Protein AF-A0A6I6JQV2-F1 (afdb_monomer_lite)

Secondary structure (DSSP, 8-state):
--HHHHHHHHHHHHTT--------EEEEEEEEEEEEEETTTTEEEEEEEEEEEEEETTSSEEEEEEEEEEEETTT--EEEEEEEEEEE--SSPPP---EEEEETTEEEEEE--EEEEEE-TTS-EEEEEE-------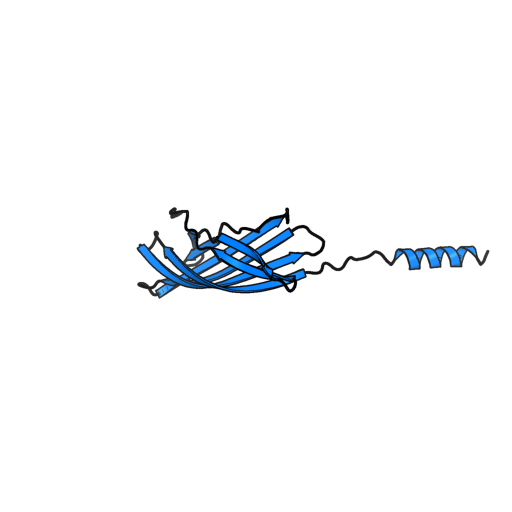--

Organism: NCBI:txid2681766

pLDDT: mean 74.65, std 14.91, range [45.59, 96.19]

Sequence (139 aa):
MKTLKVLVILLFVLGLAVNVEGQVKTSVITPASQSVYIPCFDEYASGDVVITITNWANKLMWQFKLKGELIGQETGNVYEISAVSNYAIGGGDGYVQMAVITYNGTVVLHHKVTMQLAYDANGNLKAVVLNDFWDDDCN

Structure (mmCIF, N/CA/C/O backbone):
data_AF-A0A6I6JQV2-F1
#
_entry.id   AF-A0A6I6JQV2-F1
#
loop_
_atom_site.group_PDB
_atom_site.id
_atom_site.type_symbol
_atom_site.label_atom_id
_atom_site.label_alt_id
_atom_site.label_comp_id
_atom_site.label_asym_id
_atom_site.label_entity_id
_atom_site.label_seq_id
_atom_site.pdbx_PDB_ins_code
_atom_site.Cartn_x
_atom_site.Cartn_y
_atom_site.Cartn_z
_atom_site.occupancy
_atom_site.B_iso_or_equiv
_atom_site.auth_seq_id
_atom_site.auth_comp_id
_atom_site.auth_asym_id
_atom_site.auth_atom_id
_atom_site.pdbx_PDB_model_num
ATOM 1 N N . MET A 1 1 ? 64.365 15.640 -16.932 1.00 53.00 1 MET A N 1
ATOM 2 C CA . MET A 1 1 ? 63.440 15.223 -15.844 1.00 53.00 1 MET A CA 1
ATOM 3 C C . MET A 1 1 ? 62.184 16.114 -15.694 1.00 53.00 1 MET A C 1
ATOM 5 O O . MET A 1 1 ? 61.639 16.194 -14.600 1.00 53.00 1 MET A O 1
ATOM 9 N N . LYS A 1 2 ? 61.674 16.773 -16.752 1.00 52.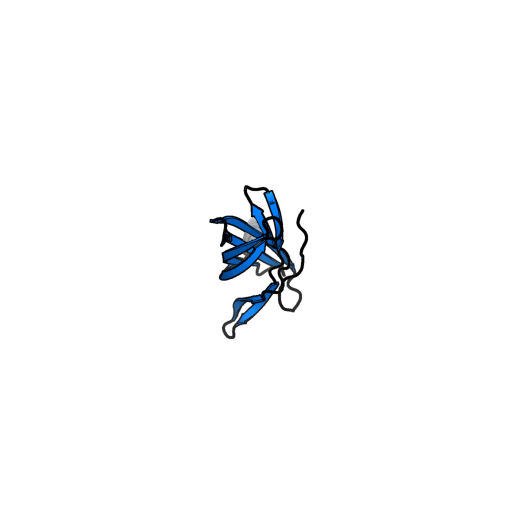66 2 LYS A N 1
ATOM 10 C CA . LYS A 1 2 ? 60.450 17.613 -16.669 1.00 52.66 2 LYS A CA 1
ATOM 11 C C . LYS A 1 2 ? 59.204 16.963 -17.294 1.00 52.66 2 LYS A C 1
ATOM 13 O O . LYS A 1 2 ? 58.095 17.275 -16.890 1.00 52.66 2 LYS A O 1
ATOM 18 N N . THR A 1 3 ? 59.383 16.010 -18.205 1.00 52.59 3 THR A N 1
ATOM 19 C CA . THR A 1 3 ? 58.307 15.344 -18.959 1.00 52.59 3 THR A CA 1
ATOM 20 C C . THR A 1 3 ? 57.579 14.250 -18.173 1.00 52.59 3 THR A C 1
ATOM 22 O O . THR A 1 3 ? 56.375 14.088 -18.329 1.00 52.59 3 THR A O 1
ATOM 25 N N . LEU A 1 4 ? 58.265 13.559 -17.256 1.00 51.38 4 LEU A N 1
ATOM 26 C CA . LEU A 1 4 ? 57.668 12.474 -16.464 1.00 51.38 4 LEU A CA 1
ATOM 27 C C . LEU A 1 4 ? 56.623 12.977 -15.448 1.00 51.38 4 LEU A C 1
ATOM 29 O O . LEU A 1 4 ? 55.637 12.300 -15.188 1.00 51.38 4 LEU A O 1
ATOM 33 N N . LYS A 1 5 ? 56.799 14.195 -14.914 1.00 51.47 5 LYS A N 1
ATOM 34 C CA . LYS A 1 5 ? 55.857 14.794 -13.951 1.00 51.47 5 LYS A CA 1
ATOM 35 C C . LYS A 1 5 ? 54.527 15.193 -14.599 1.00 51.47 5 LYS A C 1
ATOM 37 O O . LYS A 1 5 ? 53.494 15.103 -13.952 1.00 51.47 5 LYS A O 1
ATOM 42 N N . VAL A 1 6 ? 54.544 15.587 -15.875 1.00 55.38 6 VAL A N 1
ATOM 43 C CA . VAL A 1 6 ? 53.333 15.984 -16.615 1.00 55.38 6 VAL A CA 1
ATOM 44 C C . VAL A 1 6 ? 52.479 14.762 -16.968 1.00 55.38 6 VAL A C 1
ATOM 46 O O . VAL A 1 6 ? 51.261 14.821 -16.849 1.00 55.38 6 VAL A O 1
ATOM 49 N N . LEU A 1 7 ? 53.109 13.632 -17.311 1.00 53.19 7 LEU A N 1
ATOM 50 C CA . LEU A 1 7 ? 52.404 12.392 -17.655 1.00 53.19 7 LEU A CA 1
ATOM 51 C C . LEU A 1 7 ? 51.649 11.789 -16.454 1.00 53.19 7 LEU A C 1
ATOM 53 O O . LEU A 1 7 ? 50.526 11.318 -16.600 1.00 53.19 7 LEU A O 1
ATOM 57 N N . VAL A 1 8 ? 52.241 11.858 -15.256 1.00 57.72 8 VAL A N 1
ATOM 58 C CA . VAL A 1 8 ? 51.615 11.366 -14.015 1.00 57.72 8 VAL A CA 1
ATOM 59 C C . VAL A 1 8 ? 50.417 12.228 -13.609 1.00 57.72 8 VAL A C 1
ATOM 61 O O . VAL A 1 8 ? 49.406 11.696 -13.162 1.00 57.72 8 VAL A O 1
ATOM 64 N N . ILE A 1 9 ? 50.491 13.546 -13.817 1.00 56.59 9 ILE A N 1
ATOM 65 C CA . ILE A 1 9 ? 49.373 14.458 -13.537 1.00 56.59 9 ILE A CA 1
ATOM 66 C C . ILE A 1 9 ? 48.232 14.238 -14.543 1.00 56.59 9 ILE A C 1
ATOM 68 O O . ILE A 1 9 ? 47.073 14.212 -14.140 1.00 56.59 9 ILE A O 1
ATOM 72 N N . LEU A 1 10 ? 48.538 13.997 -15.824 1.00 50.53 10 LEU A N 1
ATOM 73 C CA . LEU A 1 10 ? 47.516 13.715 -16.839 1.00 50.53 10 LEU A CA 1
ATOM 74 C C . LEU A 1 10 ? 46.760 12.403 -16.551 1.00 50.53 10 LEU A C 1
ATOM 76 O O . LEU A 1 10 ? 45.543 12.355 -16.700 1.00 50.53 10 LEU A O 1
ATOM 80 N N . LEU A 1 11 ? 47.459 11.367 -16.069 1.00 53.81 11 LEU A N 1
ATOM 81 C CA . LEU A 1 11 ? 46.850 10.100 -15.637 1.00 53.81 11 LEU A CA 1
ATOM 82 C C . LEU A 1 11 ? 45.980 10.260 -14.381 1.00 53.81 11 LEU A C 1
ATOM 84 O O . LEU A 1 11 ? 44.940 9.615 -14.280 1.00 53.81 11 LEU A O 1
ATOM 88 N N . PHE A 1 12 ? 46.355 11.149 -13.457 1.00 50.56 12 PHE A N 1
ATOM 89 C CA . PHE A 1 12 ? 45.543 11.448 -12.271 1.00 50.56 12 PHE A CA 1
ATOM 90 C C . PHE A 1 12 ? 44.261 12.224 -12.610 1.00 50.56 12 PHE A C 1
ATOM 92 O O . PHE A 1 12 ? 43.222 11.983 -12.002 1.00 50.56 12 PHE A O 1
ATOM 99 N N . VAL A 1 13 ? 44.308 13.116 -13.605 1.00 53.00 13 VAL A N 1
ATOM 100 C CA . VAL A 1 13 ? 43.122 13.852 -14.081 1.00 53.00 13 VAL A CA 1
ATOM 101 C C . VAL A 1 13 ? 42.201 12.949 -14.917 1.00 53.00 13 VAL A C 1
ATOM 103 O O . VAL A 1 13 ? 40.984 13.061 -14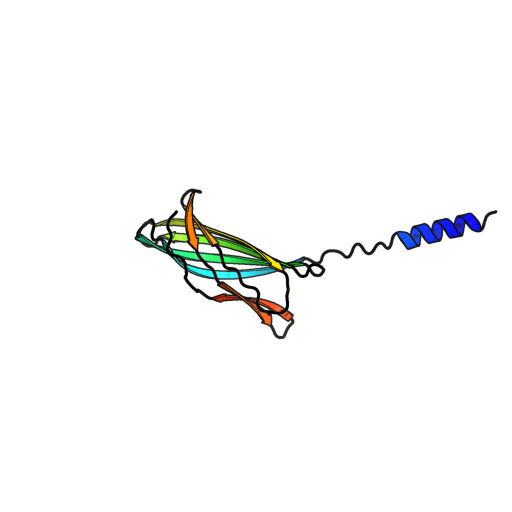.807 1.00 53.00 13 VAL A O 1
ATOM 106 N N . LEU A 1 14 ? 42.752 11.999 -15.682 1.00 51.31 14 LEU A N 1
ATOM 107 C CA . LEU A 1 14 ? 41.971 10.998 -16.429 1.00 51.31 14 LEU A CA 1
ATOM 108 C C . LEU A 1 14 ? 41.379 9.891 -15.535 1.00 51.31 14 LEU A C 1
ATOM 110 O O . LEU A 1 14 ? 40.336 9.340 -15.871 1.00 51.31 14 LEU A O 1
ATOM 114 N N . GLY A 1 15 ? 41.994 9.594 -14.385 1.00 45.59 15 GLY A N 1
ATOM 115 C CA . GLY A 1 15 ? 41.476 8.633 -13.401 1.00 45.59 15 GLY A CA 1
ATOM 116 C C . GLY A 1 15 ? 40.327 9.156 -12.527 1.00 45.59 15 GLY A C 1
ATOM 117 O O . GLY A 1 15 ? 39.702 8.372 -11.819 1.00 45.59 15 GLY A O 1
ATOM 118 N N . LEU A 1 16 ? 40.034 10.462 -12.572 1.00 48.72 16 LEU A N 1
ATOM 119 C CA . LEU A 1 16 ? 38.941 11.088 -11.815 1.00 48.72 16 LEU A CA 1
ATOM 120 C C . LEU A 1 16 ? 37.607 11.127 -12.567 1.00 48.72 16 LEU A C 1
ATOM 122 O O . LEU A 1 16 ? 36.590 11.464 -11.966 1.00 48.72 16 LEU A O 1
ATOM 126 N N . ALA A 1 17 ? 37.564 10.685 -13.826 1.00 46.44 17 ALA A N 1
ATOM 127 C CA . ALA A 1 17 ? 36.315 10.270 -14.458 1.00 46.44 17 ALA A CA 1
ATOM 128 C C . ALA A 1 17 ? 35.946 8.854 -13.984 1.00 46.44 17 ALA A C 1
ATOM 130 O O . ALA A 1 17 ? 35.695 7.946 -14.773 1.00 46.44 17 ALA A O 1
ATOM 131 N N . VAL A 1 18 ? 35.934 8.649 -12.664 1.00 49.94 18 VAL A N 1
ATOM 132 C CA . VAL A 1 18 ? 35.123 7.582 -12.096 1.00 49.94 18 VAL A CA 1
ATOM 133 C C . VAL A 1 18 ? 33.714 7.989 -12.485 1.00 49.94 18 VAL A C 1
ATOM 135 O O . VAL A 1 18 ? 33.226 9.020 -12.021 1.00 49.94 18 VAL A O 1
ATOM 138 N N . ASN A 1 19 ? 33.102 7.252 -13.408 1.00 51.31 19 ASN A N 1
ATOM 139 C CA . ASN A 1 19 ? 31.669 7.325 -13.616 1.00 51.31 19 ASN A CA 1
ATOM 140 C C . ASN A 1 19 ? 31.039 7.015 -12.258 1.00 51.31 19 ASN A C 1
ATOM 142 O O . ASN A 1 19 ? 30.798 5.861 -11.909 1.00 51.31 19 ASN A O 1
ATOM 146 N N . VAL A 1 20 ? 30.800 8.054 -11.460 1.00 50.91 20 VAL A N 1
ATOM 147 C CA . VAL A 1 20 ? 29.730 8.044 -10.483 1.00 50.91 20 VAL A CA 1
ATOM 148 C C . VAL A 1 20 ? 28.507 7.999 -11.373 1.00 50.91 20 VAL A C 1
ATOM 150 O O . VAL A 1 20 ? 27.996 9.038 -11.785 1.00 50.91 20 VAL A O 1
ATOM 153 N N . GLU A 1 21 ? 28.138 6.793 -11.806 1.00 54.34 21 GLU A N 1
ATOM 154 C CA . GLU A 1 21 ? 26.882 6.560 -12.488 1.00 54.34 21 GLU A CA 1
ATOM 155 C C . GLU A 1 21 ? 25.821 7.039 -11.507 1.00 54.34 21 GLU A C 1
ATOM 157 O O . GLU A 1 21 ? 25.499 6.368 -10.522 1.00 54.34 21 GLU A O 1
ATOM 162 N N . GLY A 1 22 ? 25.397 8.289 -11.699 1.00 54.28 22 GLY A N 1
ATOM 163 C CA . GLY A 1 22 ? 24.415 8.929 -10.856 1.00 54.28 22 GLY A CA 1
ATOM 164 C C . GLY A 1 22 ? 23.219 8.004 -10.843 1.00 54.28 22 GLY A C 1
ATOM 165 O O . GLY A 1 22 ? 22.664 7.693 -11.894 1.00 54.28 22 GLY A O 1
ATOM 166 N N . GLN A 1 23 ? 22.874 7.494 -9.665 1.00 58.16 23 GLN A N 1
ATOM 167 C CA . GLN A 1 23 ? 21.704 6.650 -9.525 1.00 58.16 23 GLN A CA 1
ATOM 168 C C . GLN A 1 23 ? 20.498 7.484 -9.951 1.00 58.16 23 GLN A C 1
ATOM 170 O O . GLN A 1 23 ? 20.064 8.373 -9.219 1.00 58.16 23 GLN A O 1
ATOM 175 N N . VAL A 1 24 ? 19.970 7.224 -11.146 1.00 70.75 24 VAL A N 1
ATOM 176 C CA . VAL A 1 24 ? 18.730 7.856 -11.581 1.00 70.75 24 VAL A CA 1
ATOM 177 C C . VAL A 1 24 ? 17.601 7.114 -10.885 1.00 70.75 24 VAL A C 1
ATOM 179 O O . VAL A 1 24 ? 17.331 5.940 -11.157 1.00 70.75 24 VAL A O 1
ATOM 182 N N . LYS A 1 25 ? 17.002 7.806 -9.920 1.00 81.31 25 LYS A N 1
ATOM 183 C CA . LYS A 1 25 ? 15.793 7.392 -9.223 1.00 81.31 25 LYS A CA 1
ATOM 184 C C . LYS A 1 25 ? 14.612 8.068 -9.906 1.00 81.31 25 LYS A C 1
ATOM 186 O O . LYS A 1 25 ? 14.541 9.296 -9.892 1.00 81.31 25 LYS A O 1
ATOM 191 N N . THR A 1 26 ? 13.672 7.285 -10.419 1.00 80.88 26 THR A N 1
ATOM 192 C CA . THR A 1 26 ? 12.384 7.818 -10.880 1.00 80.88 26 THR A CA 1
ATOM 193 C C . THR A 1 26 ? 11.292 7.376 -9.915 1.00 80.88 26 THR A C 1
ATOM 195 O O . THR A 1 26 ? 11.334 6.271 -9.368 1.00 80.88 26 THR A O 1
ATOM 198 N N . SER A 1 27 ? 10.344 8.277 -9.646 1.00 84.38 27 SER A N 1
ATOM 199 C CA . SER A 1 27 ? 9.194 7.995 -8.794 1.00 84.38 27 SER A CA 1
ATOM 200 C C . SER A 1 27 ? 7.892 8.270 -9.529 1.00 84.38 27 SER A C 1
ATOM 202 O O . SER A 1 27 ? 7.738 9.326 -10.137 1.00 84.38 27 SER A O 1
ATOM 204 N N . VAL A 1 28 ? 6.958 7.325 -9.445 1.00 84.06 28 VAL A N 1
ATOM 205 C CA . VAL A 1 28 ? 5.586 7.473 -9.945 1.00 84.06 28 VAL A CA 1
ATOM 206 C C . VAL A 1 28 ? 4.636 7.410 -8.763 1.00 84.06 28 VAL A C 1
ATOM 208 O O . VAL A 1 28 ? 4.798 6.556 -7.890 1.00 84.06 28 VAL A O 1
ATOM 211 N N . ILE A 1 29 ? 3.672 8.329 -8.736 1.00 87.38 29 ILE A N 1
ATOM 212 C CA . ILE A 1 29 ? 2.637 8.406 -7.708 1.00 87.38 29 ILE A CA 1
ATOM 213 C C . ILE A 1 29 ? 1.286 8.102 -8.353 1.00 87.38 29 ILE A C 1
ATOM 215 O O . ILE A 1 29 ? 0.928 8.719 -9.356 1.00 87.38 29 ILE A O 1
ATOM 219 N N . THR A 1 30 ? 0.538 7.166 -7.775 1.00 83.69 30 THR A N 1
ATOM 220 C CA . THR A 1 30 ? -0.791 6.775 -8.261 1.00 83.69 30 THR A CA 1
ATOM 221 C C . THR A 1 30 ? -1.769 6.710 -7.088 1.00 83.69 30 THR A C 1
ATOM 223 O O . THR A 1 30 ? -1.569 5.889 -6.189 1.00 83.69 30 THR A O 1
ATOM 226 N N . PRO A 1 31 ? -2.798 7.575 -7.062 1.00 84.38 31 PRO A N 1
ATOM 227 C CA . PRO A 1 31 ? -3.925 7.433 -6.149 1.00 84.38 31 PRO A CA 1
ATOM 228 C C . PRO A 1 31 ? -4.795 6.234 -6.538 1.00 84.38 31 PRO A C 1
ATOM 230 O O . PRO A 1 31 ? -5.001 5.983 -7.727 1.00 84.38 31 PRO A O 1
ATOM 233 N N . ALA A 1 32 ? -5.333 5.526 -5.552 1.00 82.62 32 ALA A N 1
ATOM 234 C CA . ALA A 1 32 ? -6.313 4.465 -5.754 1.00 82.62 32 ALA A CA 1
ATOM 235 C C . ALA A 1 32 ? -7.342 4.478 -4.621 1.00 82.62 32 ALA A C 1
ATOM 237 O O . ALA A 1 32 ? -6.978 4.672 -3.469 1.00 82.62 32 ALA A O 1
ATOM 238 N N . SER A 1 33 ? -8.611 4.237 -4.937 1.00 86.31 33 SER A N 1
ATOM 239 C CA . SER A 1 33 ? -9.641 4.059 -3.911 1.00 86.31 33 SER A CA 1
ATOM 240 C C . SER A 1 33 ? -9.631 2.614 -3.416 1.00 86.31 33 SER A C 1
ATOM 242 O O . SER A 1 33 ? -9.464 1.684 -4.214 1.00 86.31 33 SER A O 1
ATOM 244 N N . GLN A 1 34 ? -9.773 2.417 -2.108 1.00 84.31 34 GLN A N 1
ATOM 245 C CA . GLN A 1 34 ? -9.781 1.112 -1.454 1.00 84.31 34 GLN A CA 1
ATOM 246 C C . GLN A 1 34 ? -11.002 0.980 -0.546 1.00 84.31 34 GLN A C 1
ATOM 248 O O . GLN A 1 34 ? -11.414 1.926 0.126 1.00 84.31 34 GLN A O 1
ATOM 253 N N . SER A 1 35 ? -11.560 -0.226 -0.515 1.00 88.31 35 SER A N 1
ATOM 254 C CA . SER A 1 35 ? -12.570 -0.639 0.452 1.00 88.31 35 SER A CA 1
ATOM 255 C C . SER A 1 35 ? -12.187 -2.015 0.971 1.00 88.31 35 SER A C 1
ATOM 257 O O . SER A 1 35 ? -11.873 -2.909 0.184 1.00 88.31 35 SER A O 1
ATOM 259 N N . VAL A 1 36 ? -12.153 -2.149 2.293 1.00 86.12 36 VAL A N 1
ATOM 260 C CA . VAL A 1 36 ? -11.662 -3.334 2.995 1.00 86.12 36 VAL A CA 1
ATOM 261 C C . VAL A 1 36 ? -12.621 -3.648 4.134 1.00 86.12 36 VAL A C 1
ATOM 263 O O . VAL A 1 36 ? -13.056 -2.746 4.846 1.00 86.12 36 VAL A O 1
ATOM 266 N N . TYR A 1 37 ? -12.951 -4.923 4.301 1.00 88.69 37 TYR A N 1
ATOM 267 C CA . TYR A 1 37 ? -13.654 -5.407 5.481 1.00 88.69 37 TYR A CA 1
ATOM 268 C C . TYR A 1 37 ? -12.646 -5.681 6.602 1.00 88.69 37 TYR A C 1
ATOM 270 O O . TYR A 1 37 ? -11.618 -6.315 6.363 1.00 88.69 37 TYR A O 1
ATOM 278 N N . ILE A 1 38 ? -12.919 -5.178 7.804 1.00 87.44 38 ILE A N 1
ATOM 279 C CA . ILE A 1 38 ? -12.052 -5.273 8.976 1.00 87.44 38 ILE A CA 1
ATOM 280 C C . ILE A 1 38 ? -12.683 -6.261 9.975 1.00 87.44 38 ILE A C 1
ATOM 282 O O . ILE A 1 38 ? -13.497 -5.860 10.810 1.00 87.44 38 ILE A O 1
ATOM 286 N N . PRO A 1 39 ? -12.325 -7.559 9.923 1.00 85.81 39 PRO A N 1
ATOM 287 C CA . PRO A 1 39 ? -13.019 -8.608 10.672 1.00 85.81 39 PRO A CA 1
ATOM 288 C C . PRO A 1 39 ? -12.910 -8.462 12.195 1.00 85.81 39 PRO A C 1
ATOM 290 O O . PRO A 1 39 ? -13.821 -8.861 12.912 1.00 85.81 39 PRO A O 1
ATOM 293 N N . CYS A 1 40 ? -11.840 -7.851 12.712 1.00 85.12 40 CYS A N 1
ATOM 294 C CA . CYS A 1 40 ? -11.662 -7.615 14.151 1.00 85.12 40 CYS A CA 1
ATOM 295 C C . CYS A 1 40 ? -12.643 -6.591 14.741 1.00 85.12 40 CYS A C 1
ATOM 297 O O . CYS A 1 40 ? -12.805 -6.549 15.960 1.00 85.12 40 CYS A O 1
ATOM 299 N N . PHE A 1 41 ? -13.301 -5.799 13.893 1.00 88.88 41 PHE A N 1
ATOM 300 C CA . PHE A 1 41 ? -14.307 -4.818 14.294 1.00 88.88 41 PHE A CA 1
ATOM 301 C C . PHE A 1 41 ? -15.672 -5.051 13.627 1.00 88.88 41 PHE A C 1
ATOM 303 O O . PHE A 1 41 ? -16.588 -4.282 13.894 1.00 88.88 41 PHE A O 1
ATOM 310 N N . ASP A 1 42 ? -15.814 -6.110 12.816 1.00 90.44 42 ASP A N 1
ATOM 311 C CA . ASP A 1 42 ? -17.041 -6.441 12.068 1.00 90.44 42 ASP A CA 1
ATOM 312 C C . ASP A 1 42 ? -17.562 -5.249 11.240 1.00 90.44 42 ASP A C 1
ATOM 314 O O . ASP A 1 42 ? -18.748 -4.938 11.239 1.00 90.44 42 ASP A O 1
ATOM 318 N N . GLU A 1 43 ? -16.660 -4.529 10.556 1.00 91.81 43 GLU A N 1
ATOM 319 C CA . GLU A 1 43 ? -17.028 -3.319 9.808 1.00 91.81 43 GLU A CA 1
ATOM 320 C C . GLU A 1 43 ? -16.295 -3.160 8.472 1.00 91.81 43 GLU A C 1
ATOM 322 O O . GLU A 1 43 ? -15.172 -3.629 8.280 1.00 91.81 43 GLU A O 1
ATOM 327 N N . TYR A 1 44 ? -16.921 -2.445 7.533 1.00 92.19 44 TYR A N 1
ATOM 328 C CA . TYR A 1 44 ? -16.263 -1.995 6.306 1.00 92.19 44 TYR A CA 1
ATOM 329 C C . TYR A 1 44 ? -15.580 -0.646 6.520 1.00 92.19 44 TYR A C 1
ATOM 331 O O . TYR A 1 44 ? -16.179 0.289 7.051 1.00 92.19 44 TYR A O 1
ATOM 339 N N . ALA A 1 45 ? -14.355 -0.514 6.018 1.00 92.56 45 ALA A N 1
ATOM 340 C CA . ALA A 1 45 ? -13.617 0.739 5.963 1.00 92.56 45 ALA A CA 1
ATOM 341 C C . ALA A 1 45 ? -13.259 1.096 4.514 1.00 92.56 45 ALA A C 1
ATOM 343 O O . ALA A 1 45 ? -13.022 0.223 3.672 1.00 92.56 45 ALA A O 1
ATOM 344 N N . SER A 1 46 ? -13.222 2.389 4.195 1.00 92.56 46 SER A N 1
ATOM 345 C CA . SER A 1 46 ? -12.886 2.855 2.843 1.00 92.56 46 SER A CA 1
ATOM 346 C C . SER A 1 46 ? -12.129 4.175 2.841 1.00 92.56 46 SER A C 1
ATOM 348 O O . SER A 1 46 ? -12.324 5.003 3.729 1.00 92.56 46 SER A O 1
ATOM 350 N N . GLY A 1 47 ? -11.296 4.382 1.826 1.00 91.19 47 GLY A N 1
ATOM 351 C CA . GLY A 1 47 ? -10.524 5.609 1.651 1.00 91.19 47 GLY A CA 1
ATOM 352 C C . GLY A 1 47 ? -9.590 5.550 0.447 1.00 91.19 47 GLY A C 1
ATOM 353 O O . GLY A 1 47 ? -9.496 4.530 -0.238 1.00 91.19 47 GLY A O 1
ATOM 354 N N . ASP A 1 48 ? -8.907 6.660 0.180 1.00 90.25 48 ASP A N 1
ATOM 355 C CA . ASP A 1 48 ? -7.909 6.737 -0.882 1.00 90.25 48 ASP A CA 1
ATOM 356 C C . ASP A 1 48 ? -6.516 6.381 -0.351 1.00 90.25 48 ASP A C 1
ATOM 358 O O . ASP A 1 48 ? -6.089 6.806 0.726 1.00 90.25 48 ASP A O 1
ATOM 362 N N . VAL A 1 49 ? -5.772 5.626 -1.151 1.00 86.31 49 VAL A N 1
ATOM 363 C CA . VAL A 1 49 ? -4.384 5.254 -0.893 1.00 86.31 49 VAL A CA 1
ATOM 364 C C . VAL A 1 49 ? -3.471 5.843 -1.957 1.00 86.31 49 VAL A C 1
ATOM 366 O O . VAL A 1 49 ? -3.829 5.997 -3.124 1.00 86.31 49 VAL A O 1
ATOM 369 N N . VAL A 1 50 ? -2.250 6.156 -1.548 1.00 88.56 50 VAL A N 1
ATOM 370 C CA . VAL A 1 50 ? -1.179 6.650 -2.401 1.00 88.56 50 VAL A CA 1
ATOM 371 C C . VAL A 1 50 ? -0.138 5.558 -2.563 1.00 88.56 50 VAL A C 1
ATOM 373 O O . VAL A 1 50 ? 0.508 5.124 -1.603 1.00 88.56 50 VAL A O 1
ATOM 376 N N . ILE A 1 51 ? 0.069 5.155 -3.810 1.00 84.38 51 ILE A N 1
ATOM 377 C CA . ILE A 1 51 ? 1.136 4.241 -4.196 1.00 84.38 51 ILE A CA 1
ATOM 378 C C . ILE A 1 51 ? 2.293 5.067 -4.734 1.00 84.38 51 ILE A C 1
ATOM 380 O O . ILE A 1 51 ? 2.122 5.882 -5.636 1.00 84.38 51 ILE A O 1
ATOM 384 N N . THR A 1 52 ? 3.483 4.840 -4.194 1.00 87.06 52 THR A N 1
ATOM 385 C CA . THR A 1 52 ? 4.737 5.375 -4.718 1.00 87.06 52 THR A CA 1
ATOM 386 C C . THR A 1 52 ? 5.585 4.225 -5.232 1.00 87.06 52 THR A C 1
ATOM 388 O O . THR A 1 52 ? 5.979 3.346 -4.461 1.00 87.06 52 THR A O 1
ATOM 391 N N . ILE A 1 53 ? 5.909 4.251 -6.521 1.00 83.56 53 ILE A N 1
ATOM 392 C CA . ILE A 1 53 ? 6.832 3.300 -7.136 1.00 83.56 53 ILE A CA 1
ATOM 393 C C . ILE A 1 53 ? 8.161 3.994 -7.327 1.00 83.56 53 ILE A C 1
ATOM 395 O O . ILE A 1 53 ? 8.210 5.093 -7.869 1.00 83.56 53 ILE A O 1
ATOM 399 N N . THR A 1 54 ? 9.236 3.358 -6.888 1.00 84.62 54 THR A N 1
ATOM 400 C CA . THR A 1 54 ? 10.598 3.809 -7.142 1.00 84.62 54 THR A CA 1
ATOM 401 C C . THR A 1 54 ? 11.334 2.759 -7.954 1.00 84.62 54 THR A C 1
ATOM 403 O O . THR A 1 54 ? 11.449 1.618 -7.511 1.00 84.62 54 THR A O 1
ATOM 406 N N . ASN A 1 55 ? 11.875 3.146 -9.107 1.00 79.62 55 ASN A N 1
ATOM 407 C CA . ASN A 1 55 ? 12.848 2.344 -9.841 1.00 79.62 55 ASN A CA 1
ATOM 408 C C . ASN A 1 55 ? 14.236 2.982 -9.767 1.00 79.62 55 ASN A C 1
ATOM 410 O O . ASN A 1 55 ? 14.385 4.207 -9.754 1.00 79.62 55 ASN A O 1
ATOM 414 N N . TRP A 1 56 ? 15.255 2.129 -9.740 1.00 79.88 56 TRP A N 1
ATOM 415 C CA . TRP A 1 56 ? 16.656 2.535 -9.783 1.00 79.88 56 TRP A CA 1
ATOM 416 C C . TRP A 1 56 ? 17.242 2.100 -11.119 1.00 79.88 56 TRP A C 1
ATOM 418 O O . TRP A 1 56 ? 17.271 0.911 -11.394 1.00 79.88 56 TRP A O 1
ATOM 428 N N . ALA A 1 57 ? 17.726 3.026 -11.947 1.00 65.19 57 ALA A N 1
ATOM 429 C CA . ALA A 1 57 ? 18.174 2.695 -13.309 1.00 65.19 57 ALA A CA 1
ATOM 430 C C . ALA A 1 57 ? 19.231 1.569 -13.377 1.00 65.19 57 ALA A C 1
ATOM 432 O O . ALA A 1 57 ? 19.191 0.741 -14.281 1.00 65.19 57 ALA A O 1
ATOM 433 N N . ASN A 1 58 ? 20.130 1.498 -12.388 1.00 66.31 58 ASN A N 1
ATOM 434 C CA . ASN A 1 58 ? 21.278 0.578 -12.405 1.00 66.31 58 ASN A CA 1
ATOM 435 C C . ASN A 1 58 ? 21.112 -0.612 -11.454 1.00 66.31 58 ASN A C 1
ATOM 437 O O . ASN A 1 58 ? 21.996 -1.461 -11.349 1.00 66.31 58 ASN A O 1
ATOM 441 N N . LYS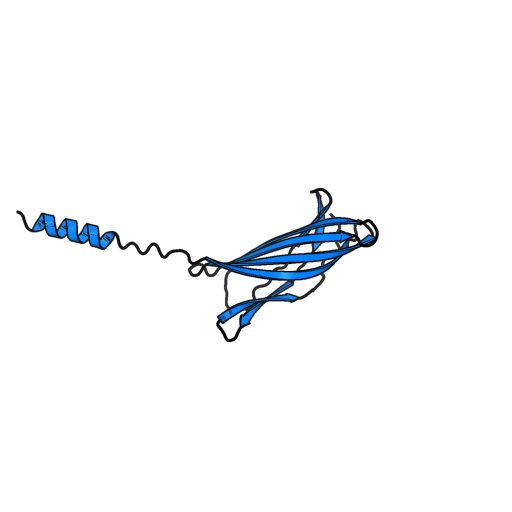 A 1 59 ? 19.996 -0.673 -10.725 1.00 63.53 59 LYS A N 1
ATOM 442 C CA . LYS A 1 59 ? 19.629 -1.856 -9.958 1.00 63.53 59 LYS A CA 1
ATOM 443 C C . LYS A 1 59 ? 18.416 -2.423 -10.653 1.00 63.53 59 LYS A C 1
ATOM 445 O O . LYS A 1 59 ? 17.435 -1.717 -10.820 1.00 63.53 59 LYS A O 1
ATOM 450 N N . LEU A 1 60 ? 18.456 -3.692 -11.031 1.00 72.12 60 LEU A N 1
ATOM 451 C CA . LEU A 1 60 ? 17.259 -4.423 -11.433 1.00 72.12 60 LEU A CA 1
ATOM 452 C C . LEU A 1 60 ? 16.347 -4.564 -10.205 1.00 72.12 60 LEU A C 1
ATOM 454 O O . LEU A 1 60 ? 16.174 -5.661 -9.698 1.00 72.12 60 LEU A O 1
ATOM 458 N N . MET A 1 61 ? 15.859 -3.457 -9.646 1.00 76.56 61 MET A N 1
ATOM 459 C CA . MET A 1 61 ? 15.113 -3.372 -8.405 1.00 76.56 61 MET A CA 1
ATOM 460 C C . MET A 1 61 ? 14.047 -2.280 -8.486 1.00 76.56 61 MET A C 1
ATOM 462 O O . M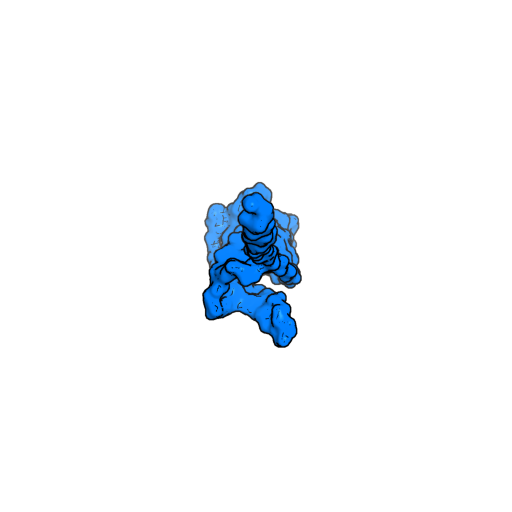ET A 1 61 ? 14.313 -1.150 -8.907 1.00 76.56 61 MET A O 1
ATOM 466 N N . TRP A 1 62 ? 12.863 -2.614 -7.993 1.00 78.62 62 TRP A N 1
ATOM 467 C CA . TRP A 1 62 ? 11.769 -1.700 -7.705 1.00 78.62 62 TRP A CA 1
ATOM 468 C C . TRP A 1 62 ? 11.474 -1.689 -6.212 1.00 78.62 62 TRP A C 1
ATOM 470 O O . TRP A 1 62 ? 11.662 -2.691 -5.524 1.00 78.62 62 TRP A O 1
ATOM 480 N N . GLN A 1 63 ? 10.993 -0.553 -5.723 1.00 83.25 63 GLN A N 1
ATOM 481 C CA . GLN A 1 63 ? 10.428 -0.416 -4.391 1.00 83.25 63 GLN A CA 1
ATOM 482 C C . GLN A 1 63 ? 9.031 0.142 -4.521 1.00 83.25 63 GLN A C 1
ATOM 484 O O . GLN A 1 63 ? 8.802 1.152 -5.190 1.00 83.25 63 GLN A O 1
ATOM 489 N N . PHE A 1 64 ? 8.132 -0.496 -3.801 1.00 80.94 64 PHE A N 1
ATOM 490 C CA . PHE A 1 64 ? 6.752 -0.105 -3.662 1.00 80.94 64 PHE A CA 1
ATOM 491 C C . PHE A 1 64 ? 6.546 0.435 -2.274 1.00 80.94 64 PHE A C 1
ATOM 493 O O . PHE A 1 64 ? 7.006 -0.158 -1.297 1.00 80.94 64 PHE A O 1
ATOM 500 N N . LYS A 1 65 ? 5.838 1.550 -2.199 1.00 86.94 65 LYS A N 1
ATOM 501 C CA . LYS A 1 65 ? 5.385 2.118 -0.946 1.00 86.94 65 LYS A CA 1
ATOM 502 C C . LYS A 1 65 ? 3.911 2.456 -1.073 1.00 86.94 65 LYS A C 1
ATOM 504 O O . LYS A 1 65 ? 3.560 3.323 -1.866 1.00 86.94 65 LYS A O 1
ATOM 509 N N . LEU A 1 66 ? 3.081 1.773 -0.300 1.00 86.31 66 LEU A N 1
ATOM 510 C CA . LEU A 1 66 ? 1.661 2.068 -0.148 1.00 86.31 66 LEU A CA 1
ATOM 511 C C . LEU A 1 66 ? 1.468 2.833 1.155 1.00 86.31 66 LEU A C 1
ATOM 513 O O . LEU A 1 66 ? 2.060 2.459 2.173 1.00 86.31 66 LEU A O 1
ATOM 517 N N . LYS A 1 67 ? 0.659 3.888 1.123 1.00 90.56 67 LYS A N 1
ATOM 518 C CA . LYS A 1 67 ? 0.221 4.623 2.309 1.00 90.56 67 LYS A CA 1
ATOM 519 C C . LYS A 1 67 ? -1.198 5.132 2.124 1.00 90.56 67 LYS A C 1
ATOM 521 O O . LYS A 1 67 ? -1.519 5.586 1.034 1.00 90.56 67 LYS A O 1
ATOM 526 N N . GLY A 1 68 ? -1.998 5.144 3.174 1.00 91.12 68 GLY A N 1
ATOM 527 C CA . GLY A 1 68 ? -3.310 5.780 3.148 1.00 91.12 68 GLY A CA 1
ATOM 528 C C . GLY A 1 68 ? -4.030 5.658 4.477 1.00 91.12 68 GLY A C 1
ATOM 529 O O . GLY A 1 68 ? -3.486 5.108 5.437 1.00 91.12 68 GLY A O 1
ATOM 530 N N . GLU A 1 69 ? -5.261 6.144 4.485 1.00 94.00 69 GLU A N 1
ATOM 531 C CA . GLU A 1 69 ? -6.183 6.046 5.610 1.00 94.00 69 GLU A CA 1
ATOM 532 C C . GLU A 1 69 ? -7.507 5.472 5.102 1.00 94.00 69 GLU A C 1
ATOM 534 O O . GLU A 1 69 ? -7.981 5.840 4.026 1.00 94.00 69 GLU A O 1
ATOM 539 N N . LEU A 1 70 ? -8.090 4.555 5.867 1.00 92.75 70 LEU A N 1
ATOM 540 C CA . LEU A 1 70 ? -9.431 4.027 5.655 1.00 92.75 70 LEU A CA 1
ATOM 541 C C . LEU A 1 70 ? -10.302 4.487 6.820 1.00 92.75 70 LEU A C 1
ATOM 543 O O . LEU A 1 70 ? -9.876 4.433 7.973 1.00 92.75 70 LEU A O 1
ATOM 547 N N . ILE A 1 71 ? -11.522 4.920 6.526 1.00 96.19 71 ILE A N 1
ATOM 548 C CA . ILE A 1 71 ? -12.487 5.343 7.541 1.00 96.19 71 ILE A CA 1
ATOM 549 C C . ILE A 1 71 ? -13.568 4.271 7.645 1.00 96.19 71 ILE A C 1
ATOM 551 O O . ILE A 1 71 ? -14.175 3.912 6.631 1.00 96.19 71 ILE A O 1
ATOM 555 N N . GLY A 1 72 ? -13.783 3.764 8.859 1.00 95.94 72 GLY A N 1
ATOM 556 C CA . GLY A 1 72 ? -14.852 2.835 9.206 1.00 95.94 72 GLY A CA 1
ATOM 557 C C . GLY A 1 72 ? -16.213 3.459 8.927 1.00 95.94 72 GLY A C 1
ATOM 558 O O . GLY A 1 72 ? -16.513 4.557 9.402 1.00 95.94 72 GLY A O 1
ATOM 559 N N . GLN A 1 73 ? -17.025 2.786 8.119 1.00 94.88 73 GLN A N 1
ATOM 560 C CA . GLN A 1 73 ? -18.301 3.322 7.644 1.00 94.88 73 GLN A CA 1
ATOM 561 C C . GLN A 1 73 ? -19.334 3.432 8.767 1.00 94.88 73 GLN A C 1
ATOM 563 O O . GLN A 1 73 ? -20.177 4.327 8.737 1.00 94.88 73 GLN A O 1
ATOM 568 N N . GLU A 1 74 ? -19.255 2.543 9.756 1.00 93.19 74 GLU A N 1
ATOM 569 C CA . GLU A 1 74 ? -20.195 2.498 10.876 1.00 93.19 74 GLU A CA 1
ATOM 570 C C . GLU A 1 74 ? -19.669 3.263 12.091 1.00 93.19 74 GLU A C 1
ATOM 572 O O . GLU A 1 74 ? -20.406 4.020 12.725 1.00 93.19 74 GLU A O 1
ATOM 577 N N . THR A 1 75 ? -18.386 3.094 12.408 1.00 94.94 75 THR A N 1
ATOM 578 C CA . THR A 1 75 ? -17.789 3.622 13.642 1.00 94.94 75 THR A CA 1
ATOM 579 C C . THR A 1 75 ? -17.120 4.985 13.470 1.00 94.94 75 THR A C 1
ATOM 581 O O . THR A 1 75 ? -16.914 5.698 14.453 1.00 94.94 75 THR A O 1
ATOM 584 N N . GLY A 1 76 ? -16.742 5.355 12.241 1.00 94.81 76 GLY A N 1
ATOM 585 C CA . GLY A 1 76 ? -15.862 6.495 11.979 1.00 94.81 76 GLY A CA 1
ATOM 586 C C . GLY A 1 76 ? -14.412 6.274 12.428 1.00 94.81 76 GLY A C 1
ATOM 587 O O . GLY A 1 76 ? -13.632 7.229 12.441 1.00 94.81 76 GLY A O 1
ATOM 588 N N . ASN A 1 77 ? -14.038 5.045 12.803 1.00 94.88 77 ASN A N 1
ATOM 589 C CA . ASN A 1 77 ? -12.667 4.693 13.155 1.00 94.88 77 ASN A CA 1
ATOM 590 C C . ASN A 1 77 ? -11.720 4.976 11.986 1.00 94.88 77 ASN A C 1
ATOM 592 O O . ASN A 1 77 ? -12.041 4.702 10.832 1.00 94.88 77 ASN A O 1
ATOM 596 N N . VAL A 1 78 ? -10.531 5.493 12.290 1.00 95.50 78 VAL A N 1
ATOM 597 C CA . VAL A 1 78 ? -9.486 5.714 11.287 1.00 95.50 78 VAL A CA 1
ATOM 598 C C . VAL A 1 78 ? -8.474 4.581 11.369 1.00 95.50 78 VAL A C 1
ATOM 600 O O . VAL A 1 78 ? -7.888 4.329 12.424 1.00 95.50 78 VAL A O 1
ATOM 603 N N . TYR A 1 79 ? -8.265 3.921 10.237 1.00 93.25 79 TYR A N 1
ATOM 604 C CA . TYR A 1 79 ? -7.295 2.853 10.055 1.00 93.25 79 TYR A CA 1
ATOM 605 C C . TYR A 1 79 ? -6.197 3.323 9.115 1.00 93.25 79 TYR A C 1
ATOM 607 O O . TYR A 1 79 ? -6.473 3.809 8.020 1.00 93.25 79 TYR A O 1
ATOM 615 N N . GLU A 1 80 ? -4.944 3.145 9.502 1.00 93.88 80 GLU A N 1
ATOM 616 C CA . GLU A 1 80 ? -3.819 3.474 8.634 1.00 93.88 80 GLU A CA 1
ATOM 617 C C . GLU A 1 80 ? -3.441 2.238 7.820 1.00 93.88 80 GLU A C 1
ATOM 619 O O . GLU A 1 80 ? -3.300 1.145 8.365 1.00 93.88 80 GLU A O 1
ATOM 624 N N . ILE A 1 81 ? -3.238 2.405 6.515 1.00 89.00 81 ILE A N 1
ATOM 625 C CA . ILE A 1 81 ? -2.716 1.352 5.643 1.00 89.00 81 ILE A CA 1
ATOM 626 C C . ILE A 1 81 ? -1.286 1.688 5.240 1.00 89.00 81 ILE A C 1
ATOM 628 O O . ILE A 1 81 ? -0.987 2.798 4.788 1.00 89.00 81 ILE A O 1
ATOM 632 N N . SER A 1 82 ? -0.378 0.722 5.376 1.00 89.25 82 SER A N 1
ATOM 633 C CA . SER A 1 82 ? 0.993 0.885 4.901 1.00 89.25 82 SER A CA 1
ATOM 634 C C . SER A 1 82 ? 1.606 -0.407 4.373 1.00 89.25 82 SER A C 1
ATOM 636 O O . SER A 1 82 ? 1.403 -1.490 4.911 1.00 89.25 82 SER A O 1
ATOM 638 N N . ALA A 1 83 ? 2.389 -0.286 3.305 1.00 85.31 83 ALA A N 1
ATOM 639 C CA . ALA A 1 83 ? 3.199 -1.373 2.770 1.00 85.31 83 ALA A CA 1
ATOM 640 C C . ALA A 1 83 ? 4.532 -0.829 2.278 1.00 85.31 83 ALA A C 1
ATOM 642 O O . ALA A 1 83 ? 4.576 0.242 1.665 1.00 85.31 83 ALA A O 1
ATOM 643 N N . VAL A 1 84 ? 5.606 -1.594 2.464 1.00 85.62 84 VAL A N 1
ATOM 644 C CA . VAL A 1 84 ? 6.855 -1.388 1.729 1.00 85.62 84 VAL A CA 1
ATOM 645 C C . VAL A 1 84 ? 7.353 -2.733 1.230 1.00 85.62 84 VAL A C 1
ATOM 647 O O . VAL A 1 84 ? 7.541 -3.647 2.027 1.00 85.62 84 VAL A O 1
ATOM 650 N N . SER A 1 85 ? 7.596 -2.851 -0.074 1.00 79.62 85 SER A N 1
ATOM 651 C CA . SER A 1 85 ? 8.174 -4.066 -0.652 1.00 79.62 85 SER A CA 1
ATOM 652 C C . SER A 1 85 ? 9.225 -3.743 -1.705 1.00 79.62 85 SER A C 1
ATOM 654 O O . SER A 1 85 ? 9.091 -2.761 -2.434 1.00 79.62 85 SER A O 1
ATOM 656 N N . ASN A 1 86 ? 10.278 -4.558 -1.778 1.00 79.50 86 ASN A N 1
ATOM 657 C CA . ASN A 1 86 ? 11.343 -4.434 -2.770 1.00 79.50 86 ASN A CA 1
ATOM 658 C C . ASN A 1 86 ? 11.343 -5.680 -3.663 1.00 79.50 86 ASN A C 1
ATOM 660 O O . ASN A 1 86 ? 11.375 -6.794 -3.147 1.00 79.50 86 ASN A O 1
ATOM 664 N N . TYR A 1 87 ? 11.364 -5.499 -4.981 1.00 73.88 87 TYR A N 1
ATOM 665 C CA . TYR A 1 87 ? 11.363 -6.593 -5.959 1.00 73.88 87 TYR A CA 1
ATOM 666 C C . TYR A 1 87 ? 12.524 -6.459 -6.926 1.00 73.88 87 TYR A C 1
ATOM 668 O O . TYR A 1 87 ? 12.840 -5.350 -7.347 1.00 73.88 87 TYR A O 1
ATOM 676 N N . ALA A 1 88 ? 13.130 -7.582 -7.312 1.00 71.50 88 ALA A N 1
ATOM 677 C CA . ALA A 1 88 ? 14.084 -7.605 -8.411 1.00 71.50 88 ALA A CA 1
ATOM 678 C C . ALA A 1 88 ? 13.347 -7.552 -9.764 1.00 71.50 88 ALA A C 1
ATOM 680 O O . ALA A 1 88 ? 12.358 -8.256 -9.956 1.00 71.50 88 ALA A O 1
ATOM 681 N N . ILE A 1 89 ? 13.828 -6.738 -10.706 1.00 66.00 89 ILE A N 1
ATOM 682 C CA . ILE A 1 89 ? 13.289 -6.629 -12.067 1.00 66.00 89 ILE A CA 1
ATOM 683 C C . ILE A 1 89 ? 13.766 -7.855 -12.851 1.00 66.00 89 ILE A C 1
ATOM 685 O O . ILE A 1 89 ? 14.830 -7.844 -13.468 1.00 66.00 89 ILE A O 1
ATOM 689 N N . GLY A 1 90 ? 12.994 -8.934 -12.784 1.00 53.62 90 GLY A N 1
ATOM 690 C CA . GLY A 1 90 ? 13.181 -10.133 -13.592 1.00 53.62 90 GLY A CA 1
ATOM 691 C C . GLY A 1 90 ? 12.027 -10.267 -14.574 1.00 53.62 90 GLY A C 1
ATOM 692 O O . GLY A 1 90 ? 11.075 -10.962 -14.264 1.00 53.62 90 GLY A O 1
ATOM 693 N N . GLY A 1 91 ? 12.094 -9.554 -15.705 1.00 46.28 91 GLY A N 1
ATOM 694 C CA . GLY A 1 91 ? 11.213 -9.694 -16.877 1.00 46.28 91 GLY A CA 1
ATOM 695 C C . GLY A 1 91 ? 9.781 -10.182 -16.614 1.00 46.28 91 GLY A C 1
ATOM 696 O O . GLY A 1 91 ? 9.485 -11.349 -16.846 1.00 46.28 91 GLY A O 1
ATOM 697 N N . GLY A 1 92 ? 8.898 -9.290 -16.170 1.00 53.84 92 GLY A N 1
ATOM 698 C CA . GLY A 1 92 ? 7.480 -9.577 -15.941 1.00 53.84 92 GLY A CA 1
ATOM 699 C C . GLY A 1 92 ? 6.859 -8.578 -14.966 1.00 53.84 92 GLY A C 1
ATOM 700 O O . GLY A 1 92 ? 7.588 -7.873 -14.266 1.00 53.84 92 GLY A O 1
ATOM 701 N N . ASP A 1 93 ? 5.528 -8.493 -14.960 1.00 56.34 93 ASP A N 1
ATOM 702 C CA . ASP A 1 93 ? 4.736 -7.614 -14.090 1.00 56.34 93 ASP A CA 1
ATOM 703 C C . ASP A 1 93 ? 5.221 -7.672 -12.625 1.00 56.34 93 ASP A C 1
ATOM 705 O O . ASP A 1 93 ? 5.493 -8.746 -12.086 1.00 56.34 93 ASP A O 1
ATOM 709 N N . GLY A 1 94 ? 5.365 -6.514 -11.971 1.00 56.66 94 GLY A N 1
ATOM 710 C CA . GLY A 1 94 ? 5.765 -6.442 -10.562 1.00 56.66 94 GLY A CA 1
ATOM 711 C C . GLY A 1 94 ? 4.548 -6.444 -9.646 1.00 56.66 94 GLY A C 1
ATOM 712 O O . GLY A 1 94 ? 3.698 -5.570 -9.771 1.00 56.66 94 GLY A O 1
ATOM 713 N N . TYR A 1 95 ? 4.488 -7.396 -8.717 1.00 62.28 95 TYR A N 1
ATOM 714 C CA . TYR A 1 95 ? 3.379 -7.566 -7.776 1.00 62.28 95 TYR A CA 1
ATOM 715 C C . TYR A 1 95 ? 3.726 -6.957 -6.419 1.00 62.28 95 TYR A C 1
ATOM 717 O O . TYR A 1 95 ? 4.870 -7.024 -5.995 1.00 62.28 95 TYR A O 1
ATOM 725 N N . VAL A 1 96 ? 2.747 -6.426 -5.693 1.00 65.75 96 VAL A N 1
ATOM 726 C CA . VAL A 1 96 ? 2.837 -6.231 -4.235 1.00 65.75 96 VAL A CA 1
ATOM 727 C C . VAL A 1 96 ? 1.810 -7.156 -3.608 1.00 65.75 96 VAL A C 1
ATOM 729 O O . VAL A 1 96 ? 0.796 -7.432 -4.231 1.00 65.75 96 VAL A O 1
ATOM 732 N N . GLN A 1 97 ? 2.105 -7.736 -2.445 1.00 65.94 97 GLN A N 1
ATOM 733 C CA . GLN A 1 97 ? 1.218 -8.741 -1.846 1.00 65.94 97 GLN A CA 1
ATOM 734 C C . GLN A 1 97 ? 0.861 -8.470 -0.383 1.00 65.94 97 GLN A C 1
ATOM 736 O O . GLN A 1 97 ? 0.069 -9.215 0.173 1.00 65.94 97 GLN A O 1
ATOM 741 N N . MET A 1 98 ? 1.402 -7.432 0.264 1.00 63.66 98 MET A N 1
ATOM 742 C CA . MET A 1 98 ? 1.178 -7.230 1.700 1.00 63.66 98 MET A CA 1
ATOM 743 C C . MET A 1 98 ? 1.103 -5.753 2.063 1.00 63.66 98 MET A C 1
ATOM 745 O O . MET A 1 98 ? 2.113 -5.055 2.017 1.00 63.66 98 MET A O 1
ATOM 749 N N . ALA A 1 99 ? -0.078 -5.303 2.461 1.00 69.69 99 ALA A N 1
ATOM 750 C CA . ALA A 1 99 ? -0.313 -4.100 3.235 1.00 69.69 99 ALA A CA 1
ATOM 751 C C . ALA A 1 99 ? -0.672 -4.485 4.673 1.00 69.69 99 ALA A C 1
ATOM 753 O O . ALA A 1 99 ? -1.290 -5.513 4.934 1.00 69.69 99 ALA A O 1
ATOM 754 N N . VAL A 1 100 ? -0.246 -3.664 5.617 1.00 80.69 100 VAL A N 1
ATOM 755 C CA . VAL A 1 100 ? -0.591 -3.789 7.028 1.00 80.69 100 VAL A CA 1
ATOM 756 C C . VAL A 1 100 ? -1.595 -2.693 7.335 1.00 80.69 100 VAL A C 1
ATOM 758 O O . VAL A 1 100 ? -1.352 -1.535 6.981 1.00 80.69 100 VAL A O 1
ATOM 761 N N . ILE A 1 101 ? -2.704 -3.067 7.969 1.00 85.12 101 ILE A N 1
ATOM 762 C CA . ILE A 1 101 ? -3.699 -2.129 8.474 1.00 85.12 101 ILE A CA 1
ATOM 763 C C . ILE A 1 101 ? -3.529 -2.021 9.985 1.00 85.12 101 ILE A C 1
ATOM 765 O O . ILE A 1 101 ? -3.534 -3.027 10.705 1.00 85.12 101 ILE A O 1
ATOM 769 N N . THR A 1 102 ? -3.354 -0.792 10.459 1.00 87.94 102 THR A N 1
ATOM 770 C CA . THR A 1 102 ? -3.177 -0.477 11.874 1.00 87.94 102 THR A CA 1
ATOM 771 C C . THR A 1 102 ? -4.324 0.369 12.407 1.00 87.94 102 THR A C 1
ATOM 773 O O . THR A 1 102 ? -4.793 1.292 11.745 1.00 87.94 102 THR A O 1
ATOM 776 N N . TYR A 1 103 ? -4.737 0.084 13.641 1.00 90.25 103 TYR A N 1
ATOM 777 C CA . TYR A 1 103 ? -5.663 0.897 14.426 1.00 90.25 103 TYR A CA 1
ATOM 778 C C . TYR A 1 103 ? -4.965 1.318 15.720 1.00 90.25 103 TYR A C 1
ATOM 780 O O . TYR A 1 103 ? -4.434 0.473 16.445 1.00 90.25 103 TYR A O 1
ATOM 788 N N . ASN A 1 104 ? -4.908 2.624 16.001 1.00 91.62 104 ASN A N 1
ATOM 789 C CA . ASN A 1 104 ? -4.185 3.182 17.156 1.00 91.62 104 ASN A CA 1
ATOM 790 C C . ASN A 1 104 ? -2.734 2.663 17.284 1.00 91.62 104 ASN A C 1
ATOM 792 O O . ASN A 1 104 ? -2.256 2.362 18.377 1.00 91.62 104 ASN A O 1
ATOM 796 N N . GLY A 1 105 ? -2.038 2.510 16.151 1.00 88.31 105 GLY A N 1
ATOM 797 C CA . GLY A 1 105 ? -0.658 2.014 16.090 1.00 88.31 105 GLY A CA 1
ATOM 798 C C . GLY A 1 105 ? -0.488 0.502 16.286 1.00 88.31 105 GLY A C 1
ATOM 799 O O . GLY A 1 105 ? 0.638 0.012 16.212 1.00 88.31 105 GLY A O 1
ATOM 800 N N . THR A 1 106 ? -1.572 -0.247 16.500 1.00 89.31 106 THR A N 1
ATOM 801 C CA . THR A 1 106 ? -1.553 -1.715 16.600 1.00 89.31 106 THR A CA 1
ATOM 802 C C . THR A 1 106 ? -1.957 -2.329 15.267 1.00 89.31 106 THR A C 1
ATOM 804 O O . THR A 1 106 ? -2.909 -1.864 14.648 1.00 89.31 106 THR A O 1
ATOM 807 N N . VAL A 1 107 ? -1.249 -3.366 14.814 1.00 88.44 107 VAL A N 1
ATOM 808 C CA . VAL A 1 107 ? -1.646 -4.139 13.625 1.00 88.44 107 VAL A CA 1
ATOM 809 C C . VAL A 1 107 ? -2.921 -4.903 13.938 1.00 88.44 107 VAL A C 1
ATOM 811 O O . VAL A 1 107 ? -2.947 -5.656 14.904 1.00 88.44 107 VAL A O 1
ATOM 814 N N . VAL A 1 108 ? -3.952 -4.711 13.119 1.00 87.75 108 VAL A N 1
ATOM 815 C CA . VAL A 1 108 ? -5.256 -5.363 13.308 1.00 87.75 108 VAL A CA 1
ATOM 816 C C . VAL A 1 108 ? -5.650 -6.268 12.147 1.00 87.75 108 VAL A C 1
ATOM 818 O O . VAL A 1 108 ? -6.519 -7.118 12.311 1.00 87.75 108 VAL A O 1
ATOM 821 N N . LEU A 1 109 ? -5.021 -6.089 10.980 1.00 85.75 109 LEU A N 1
ATOM 822 C CA . LEU A 1 109 ? -5.265 -6.901 9.794 1.00 85.75 109 LEU A CA 1
ATOM 823 C C . LEU A 1 109 ? -4.056 -6.852 8.851 1.00 85.75 109 LEU A C 1
ATOM 825 O O . LEU A 1 109 ? -3.461 -5.792 8.620 1.00 85.75 109 LEU A O 1
ATOM 829 N N . HIS A 1 110 ? -3.727 -7.996 8.259 1.00 82.00 110 HIS A N 1
ATOM 830 C CA . HIS A 1 110 ? -2.871 -8.066 7.081 1.00 82.00 110 HIS A CA 1
ATOM 831 C C . HIS A 1 110 ? -3.761 -8.086 5.840 1.00 82.00 110 HIS A C 1
ATOM 833 O O . HIS A 1 110 ? -4.598 -8.962 5.683 1.00 82.00 110 HIS A O 1
ATOM 839 N N . HIS A 1 111 ? -3.598 -7.103 4.960 1.00 75.38 111 HIS A N 1
ATOM 840 C CA . HIS A 1 111 ? -4.416 -6.954 3.766 1.00 75.38 111 HIS A CA 1
ATOM 841 C C . HIS A 1 111 ? -3.553 -7.067 2.513 1.00 75.38 111 HIS A C 1
ATOM 843 O O . HIS A 1 111 ? -2.572 -6.345 2.345 1.00 75.38 111 HIS A O 1
ATOM 849 N N . LYS A 1 112 ? -3.911 -7.958 1.596 1.00 74.50 112 LYS A N 1
ATOM 850 C CA . LYS A 1 112 ? -3.203 -8.097 0.327 1.00 74.50 112 LYS A CA 1
ATOM 851 C C . LYS A 1 112 ? -3.713 -7.076 -0.690 1.00 74.50 112 LYS A C 1
ATOM 853 O O . LYS A 1 112 ? -4.869 -7.113 -1.081 1.00 74.50 112 LYS A O 1
ATOM 858 N N . VAL A 1 113 ? -2.816 -6.207 -1.160 1.00 74.38 113 VAL A N 1
ATOM 859 C CA . VAL A 1 113 ? -3.074 -5.300 -2.291 1.00 74.38 113 VAL A CA 1
ATOM 860 C C . VAL A 1 113 ? -2.235 -5.754 -3.469 1.00 74.38 113 VAL A C 1
ATOM 862 O O . VAL A 1 113 ? -1.024 -5.520 -3.480 1.00 74.38 113 VAL A O 1
ATOM 865 N N . THR A 1 114 ? -2.871 -6.388 -4.454 1.00 75.06 114 THR A N 1
ATOM 866 C CA . THR A 1 114 ? -2.195 -6.778 -5.691 1.00 75.06 114 THR A CA 1
ATOM 867 C C . THR A 1 114 ? -2.069 -5.565 -6.604 1.00 75.06 114 THR A C 1
ATOM 869 O O . THR A 1 114 ? -2.992 -4.773 -6.775 1.00 75.06 114 THR A O 1
ATOM 872 N N . MET A 1 115 ? -0.897 -5.395 -7.204 1.00 74.69 115 MET A N 1
ATOM 873 C CA . MET A 1 115 ? -0.663 -4.355 -8.199 1.00 74.69 115 MET A CA 1
ATOM 874 C C . MET A 1 115 ? -0.046 -4.983 -9.433 1.00 74.69 115 MET A C 1
ATOM 876 O O . MET A 1 115 ? 0.800 -5.864 -9.314 1.00 74.69 115 MET A O 1
ATOM 880 N N . GLN A 1 116 ? -0.470 -4.516 -10.598 1.00 75.12 116 GLN A N 1
ATOM 881 C CA . GLN A 1 116 ? 0.163 -4.809 -11.870 1.00 75.12 116 GLN A CA 1
ATOM 882 C C . GLN A 1 116 ? 0.883 -3.558 -12.358 1.00 75.12 116 GLN A C 1
ATOM 884 O O . GLN A 1 116 ? 0.356 -2.445 -12.283 1.00 75.12 116 GLN A O 1
ATOM 889 N N . LEU A 1 117 ? 2.096 -3.744 -12.866 1.00 73.44 117 LEU A N 1
ATOM 890 C CA . LEU A 1 117 ? 2.918 -2.663 -13.389 1.00 73.44 117 LEU A CA 1
ATOM 891 C C . LEU A 1 117 ? 3.112 -2.851 -14.874 1.00 73.44 117 LEU A C 1
ATOM 893 O O . LEU A 1 117 ? 3.523 -3.919 -15.313 1.00 73.44 117 LEU A O 1
ATOM 897 N N . ALA A 1 118 ? 2.888 -1.784 -15.624 1.00 72.44 118 ALA A N 1
ATOM 898 C CA . ALA A 1 118 ? 3.117 -1.771 -17.055 1.00 72.44 118 ALA A CA 1
ATOM 899 C C . ALA A 1 118 ? 3.779 -0.459 -17.462 1.00 72.44 118 ALA A C 1
ATOM 901 O O . ALA A 1 118 ? 3.560 0.580 -16.841 1.00 72.44 118 ALA A O 1
ATOM 902 N N . TYR A 1 119 ? 4.564 -0.494 -18.532 1.00 74.25 119 TYR A N 1
ATOM 903 C CA . TYR A 1 119 ? 4.953 0.721 -19.235 1.00 74.25 119 TYR A CA 1
ATOM 904 C C . TYR A 1 119 ? 3.900 1.029 -20.299 1.00 74.25 119 TYR A C 1
ATOM 906 O O . TYR A 1 119 ? 3.467 0.131 -21.022 1.00 74.25 119 TYR A O 1
ATOM 914 N N . ASP A 1 120 ? 3.465 2.284 -20.393 1.00 73.88 120 ASP A N 1
ATOM 915 C CA . ASP A 1 120 ? 2.628 2.709 -21.512 1.00 73.88 120 ASP A CA 1
ATOM 916 C C . ASP A 1 120 ? 3.441 2.843 -22.812 1.00 73.88 120 ASP A C 1
ATOM 918 O O . ASP A 1 120 ? 4.666 2.719 -22.825 1.00 73.88 120 ASP A O 1
ATOM 922 N N . ALA A 1 121 ? 2.756 3.118 -23.924 1.00 73.81 121 ALA A N 1
ATOM 923 C CA . ALA A 1 121 ? 3.386 3.269 -25.238 1.00 73.81 121 ALA A CA 1
ATOM 924 C C . ALA A 1 121 ? 4.431 4.404 -25.306 1.00 73.81 121 ALA A C 1
ATOM 926 O O . ALA A 1 121 ? 5.246 4.423 -26.225 1.00 73.81 121 ALA A O 1
ATOM 927 N N . ASN A 1 122 ? 4.423 5.328 -24.341 1.00 76.19 122 ASN A N 1
ATOM 928 C CA . ASN A 1 122 ? 5.376 6.430 -24.240 1.00 76.19 122 ASN A CA 1
ATOM 929 C C . ASN A 1 122 ? 6.544 6.104 -23.289 1.00 76.19 122 ASN A C 1
ATOM 931 O O . ASN A 1 122 ? 7.387 6.965 -23.044 1.00 76.19 122 ASN A O 1
ATOM 935 N N . GLY A 1 123 ? 6.599 4.888 -22.735 1.00 69.25 123 GLY A N 1
ATOM 936 C CA . GLY A 1 123 ? 7.621 4.476 -21.776 1.00 69.25 123 GLY A CA 1
ATOM 937 C C . GLY A 1 123 ? 7.395 4.999 -20.356 1.00 69.25 123 GLY A C 1
ATOM 938 O O . GLY A 1 123 ? 8.317 4.940 -19.540 1.00 69.25 123 GLY A O 1
ATOM 939 N N . ASN A 1 124 ? 6.193 5.487 -20.023 1.00 74.56 124 ASN A N 1
ATOM 940 C CA . ASN A 1 124 ? 5.869 5.871 -18.649 1.00 74.56 124 ASN A CA 1
ATOM 941 C C . ASN A 1 124 ? 5.427 4.649 -17.849 1.00 74.56 124 ASN A C 1
ATOM 943 O O . ASN A 1 124 ? 4.554 3.897 -18.282 1.00 74.56 124 ASN A O 1
ATOM 947 N N . LEU A 1 125 ? 5.989 4.484 -16.654 1.00 74.00 125 LEU A N 1
ATOM 948 C CA . LEU A 1 125 ? 5.564 3.449 -15.721 1.00 74.00 125 LEU A CA 1
ATOM 949 C C . LEU A 1 125 ? 4.160 3.767 -15.181 1.00 74.00 125 LEU A C 1
ATOM 951 O O . LEU A 1 125 ? 3.896 4.884 -14.734 1.00 74.00 125 LEU A O 1
ATOM 955 N N . LYS A 1 126 ? 3.276 2.772 -15.203 1.00 74.50 126 LYS A N 1
ATOM 956 C CA . LYS A 1 126 ? 1.911 2.813 -14.675 1.00 74.50 126 LYS A CA 1
ATOM 957 C C . LYS A 1 126 ? 1.691 1.684 -13.678 1.00 74.50 126 LYS A C 1
ATOM 959 O O . LYS A 1 126 ? 2.263 0.605 -13.819 1.00 74.50 126 LYS A O 1
ATOM 964 N N . ALA A 1 127 ? 0.825 1.952 -12.707 1.00 74.00 127 ALA A N 1
ATOM 965 C CA . ALA A 1 127 ? 0.333 0.985 -11.739 1.00 74.00 127 ALA A CA 1
ATOM 966 C C . ALA A 1 127 ? -1.172 0.801 -11.928 1.00 74.00 127 ALA A C 1
ATOM 968 O O . ALA A 1 127 ? -1.901 1.787 -12.047 1.00 74.00 127 ALA A O 1
ATOM 969 N N . VAL A 1 128 ? -1.630 -0.443 -11.919 1.00 74.38 128 VAL A N 1
ATOM 970 C CA . VAL A 1 128 ? -3.045 -0.797 -11.809 1.00 74.38 128 VAL A CA 1
ATOM 971 C C . VAL A 1 128 ? -3.205 -1.600 -10.530 1.00 74.38 128 VAL A C 1
ATOM 973 O O . VAL A 1 128 ? -2.498 -2.585 -10.331 1.00 74.38 128 VAL A O 1
ATOM 976 N N . VAL A 1 129 ? -4.110 -1.174 -9.653 1.00 73.12 129 VAL A N 1
ATOM 977 C CA . VAL A 1 129 ? -4.451 -1.946 -8.456 1.00 73.12 129 VAL A CA 1
ATOM 978 C C . VAL A 1 129 ? -5.447 -3.025 -8.857 1.00 73.12 129 VAL A C 1
ATOM 980 O O . VAL A 1 129 ? -6.507 -2.725 -9.405 1.00 73.12 129 VAL A O 1
ATOM 983 N N . LEU A 1 130 ? -5.076 -4.276 -8.613 1.00 71.50 130 LEU A N 1
ATOM 984 C CA . LEU A 1 130 ? -5.934 -5.440 -8.765 1.00 71.50 130 LEU A CA 1
ATOM 985 C C . LEU A 1 130 ? -6.420 -5.791 -7.356 1.00 71.50 130 LEU A C 1
ATOM 987 O O . LEU A 1 130 ? -5.639 -6.226 -6.511 1.00 71.50 130 LEU A O 1
ATOM 991 N N . ASN A 1 131 ? -7.688 -5.519 -7.061 1.00 62.12 131 ASN A N 1
ATOM 992 C CA . ASN A 1 131 ? -8.264 -5.820 -5.752 1.00 62.12 131 ASN A CA 1
ATOM 993 C C . ASN A 1 131 ? -8.494 -7.337 -5.634 1.00 62.12 131 ASN A C 1
ATOM 995 O O . ASN A 1 131 ? -9.589 -7.810 -5.922 1.00 62.12 131 ASN A O 1
ATOM 999 N N . ASP A 1 132 ? -7.469 -8.085 -5.224 1.00 55.25 132 ASP A N 1
ATOM 1000 C CA . ASP A 1 132 ? -7.580 -9.511 -4.904 1.00 55.25 132 ASP A CA 1
ATOM 1001 C C . ASP A 1 132 ? -7.426 -9.711 -3.395 1.00 55.25 132 ASP A C 1
ATOM 1003 O O . ASP A 1 132 ? -6.333 -9.588 -2.837 1.00 55.25 132 ASP A O 1
ATOM 1007 N N . PHE A 1 133 ? -8.544 -10.020 -2.741 1.00 51.69 133 PHE A N 1
ATOM 1008 C CA . PHE A 1 133 ? -8.627 -10.269 -1.306 1.00 51.69 133 PHE A CA 1
ATOM 1009 C C . PHE A 1 133 ? -8.201 -11.70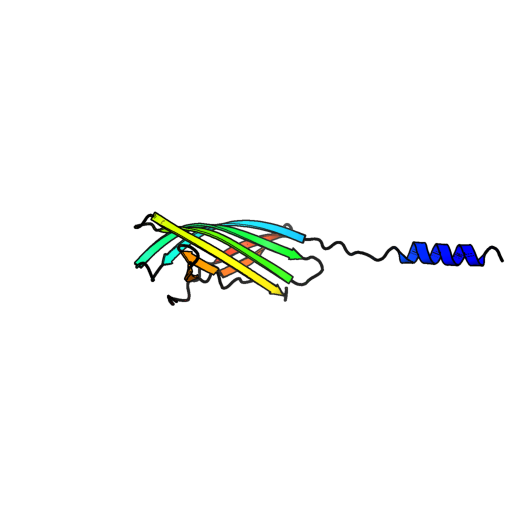5 -1.008 1.00 51.69 133 PHE A C 1
ATOM 1011 O O . PHE A 1 133 ? -8.806 -12.632 -1.535 1.00 51.69 133 PHE A O 1
ATOM 1018 N N . TRP A 1 134 ? -7.181 -11.886 -0.170 1.00 50.28 134 TRP A N 1
ATOM 1019 C CA . TRP A 1 134 ? -6.875 -13.154 0.499 1.00 50.28 134 TRP A CA 1
ATOM 1020 C C . TRP A 1 134 ? -5.994 -12.857 1.714 1.00 50.28 134 TRP A C 1
ATOM 1022 O O . TRP A 1 134 ? -4.794 -12.638 1.552 1.00 50.28 134 TRP A O 1
ATOM 1032 N N . ASP A 1 135 ? -6.625 -12.693 2.875 1.00 55.50 135 ASP A N 1
ATOM 1033 C CA . ASP A 1 135 ? -6.372 -13.441 4.119 1.00 55.50 135 ASP A CA 1
ATOM 1034 C C . ASP A 1 135 ? -7.272 -12.857 5.223 1.00 55.50 135 ASP A C 1
ATOM 1036 O O . ASP A 1 135 ? -7.358 -11.636 5.364 1.00 55.50 135 ASP A O 1
ATOM 1040 N N . ASP A 1 136 ? -7.949 -13.728 5.974 1.00 56.94 136 ASP A N 1
ATOM 1041 C CA . ASP A 1 136 ? -9.014 -13.391 6.938 1.00 56.94 136 ASP A CA 1
ATOM 1042 C C . ASP A 1 136 ? -8.527 -13.421 8.400 1.00 56.94 136 ASP A C 1
ATOM 1044 O O . ASP A 1 136 ? -9.318 -13.581 9.332 1.00 56.94 136 ASP A O 1
ATOM 1048 N N . ASP A 1 137 ? -7.222 -13.274 8.629 1.00 58.31 137 ASP A N 1
ATOM 1049 C CA . ASP A 1 137 ? -6.650 -13.514 9.951 1.00 58.31 137 ASP A CA 1
ATOM 1050 C C . ASP A 1 137 ? -6.456 -12.209 10.741 1.00 58.31 137 ASP A C 1
ATOM 1052 O O . ASP A 1 137 ? -5.561 -11.394 10.486 1.00 58.31 137 ASP A O 1
ATOM 1056 N N . CYS A 1 138 ? -7.315 -12.027 11.747 1.00 64.19 138 CYS A N 1
ATOM 1057 C CA . CYS A 1 138 ? -7.066 -11.127 12.870 1.00 64.19 138 CYS A CA 1
ATOM 1058 C C . CYS A 1 138 ? -5.883 -11.669 13.688 1.00 64.19 138 CYS A C 1
ATOM 1060 O O . CYS A 1 138 ? -5.924 -12.820 14.126 1.00 64.19 138 CYS A O 1
ATOM 1062 N N . ASN A 1 139 ? -4.866 -10.836 13.926 1.00 59.06 139 ASN A N 1
ATOM 1063 C CA . ASN A 1 139 ? -3.795 -11.127 14.889 1.00 59.06 139 ASN A CA 1
ATOM 1064 C C . ASN A 1 139 ? -4.186 -10.724 16.313 1.00 59.06 139 ASN A C 1
ATOM 1066 O O . ASN A 1 139 ? -4.833 -9.662 16.466 1.00 59.06 139 ASN A O 1
#

Radius of gyration: 23.2 Å; chains: 1; bounding box: 84×31×42 Å

Foldseek 3Di:
DPVVVVVVVVVVVVVVPPCPVPFDKDKDKDKDKDWDQQVVVRFIWIDIKIWIWIDTPPFQKIKIWIWDWTATPPPRFIKIKIDIDMDGNDPAWDWFFWIFIDGPNHTFDTWTWTWTWDQDPVRDIDIDIDRDTDDDDTD